Protein AF-A0A2M7MLA3-F1 (afdb_monomer)

Sequence (111 aa):
MKTISVPSKTLIMGEEFFGSYEILSADRKVVHQALTYSEAKYLIYASRKKAVEITIPVNDEEIKQAVLHYEKYLDSLMKEIVSLYKKTFPEGKNSLFVMNEILMILNLVRY

pLDDT: mean 91.85, std 4.4, range [80.25, 97.38]

Solvent-accessible surface area (backbone atoms only — not comparable to full-atom values): 6258 Å² total; per-residue (Å²): 110,47,75,44,76,45,68,68,40,50,42,43,81,54,62,77,56,95,67,22,30,35,32,18,38,81,85,71,43,83,68,47,78,23,74,34,70,44,51,39,50,39,51,34,62,62,20,57,76,34,43,56,59,50,80,40,69,77,48,67,66,59,36,42,51,53,41,52,53,52,50,53,50,50,57,49,52,54,52,50,48,37,52,51,42,45,70,77,35,76,88,58,89,53,45,66,59,54,46,50,52,52,30,56,78,70,57,55,82,88,134

Radius of gyration: 16.02 Å; Cα contacts (8 Å, |Δi|>4): 148; chains: 1; bounding box: 39×27×45 Å

Structure (mmCIF, N/CA/C/O backbone):
data_AF-A0A2M7MLA3-F1
#
_entry.id   AF-A0A2M7MLA3-F1
#
loop_
_atom_site.group_PDB
_atom_site.id
_atom_site.type_symbol
_atom_site.label_atom_id
_atom_site.label_alt_id
_atom_site.label_comp_id
_atom_site.label_asym_id
_atom_site.label_entity_id
_atom_site.label_seq_id
_atom_site.pdbx_PDB_ins_code
_atom_site.Cartn_x
_atom_site.Cartn_y
_atom_site.Cartn_z
_atom_site.occupancy
_atom_site.B_iso_or_equiv
_atom_site.auth_seq_id
_atom_site.auth_comp_id
_atom_site.auth_asym_id
_atom_site.auth_atom_id
_atom_site.pdbx_PDB_model_num
ATOM 1 N N . MET A 1 1 ? -2.770 -7.422 19.662 1.00 80.56 1 MET A N 1
ATOM 2 C CA . MET A 1 1 ? -3.094 -7.193 18.236 1.00 80.56 1 MET A CA 1
ATOM 3 C C . MET A 1 1 ? -4.603 -7.270 18.065 1.00 80.56 1 MET A C 1
ATOM 5 O O . MET A 1 1 ? -5.236 -7.978 18.840 1.00 80.56 1 MET A O 1
ATOM 9 N N . LYS A 1 2 ? -5.171 -6.544 17.102 1.00 88.12 2 LYS A N 1
ATOM 10 C CA . LYS A 1 2 ? -6.597 -6.576 16.744 1.00 88.12 2 LYS A 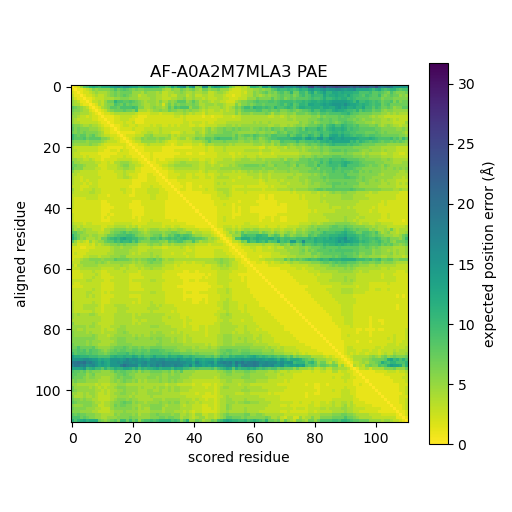CA 1
ATOM 11 C C . LYS A 1 2 ? -6.728 -7.181 15.349 1.00 88.12 2 LYS A C 1
ATOM 13 O O . LYS A 1 2 ? -6.037 -6.734 14.445 1.00 88.12 2 LYS A O 1
ATOM 18 N N . THR A 1 3 ? -7.604 -8.161 15.162 1.00 89.81 3 THR A N 1
ATOM 19 C CA . THR A 1 3 ? -7.872 -8.733 13.833 1.00 89.81 3 THR A CA 1
ATOM 20 C C . THR A 1 3 ? -9.174 -8.168 13.288 1.00 89.81 3 THR A C 1
ATOM 22 O O . THR A 1 3 ? -10.158 -8.072 14.021 1.00 89.81 3 THR A O 1
ATOM 25 N N . ILE A 1 4 ? -9.174 -7.789 12.013 1.00 88.06 4 ILE A N 1
ATOM 26 C CA . ILE A 1 4 ? -10.383 -7.410 11.282 1.00 88.06 4 ILE A CA 1
ATOM 27 C C . ILE A 1 4 ? -10.610 -8.379 10.124 1.00 88.06 4 ILE A C 1
ATOM 29 O O . ILE A 1 4 ? -9.654 -8.816 9.480 1.00 88.06 4 ILE A O 1
ATOM 33 N N . SER A 1 5 ? -11.874 -8.703 9.857 1.00 87.44 5 SER A N 1
ATOM 34 C CA . SER A 1 5 ? -12.248 -9.416 8.638 1.00 87.44 5 SER A CA 1
ATOM 35 C C . SER A 1 5 ? -12.324 -8.423 7.488 1.00 87.44 5 SER A C 1
ATOM 37 O O . SER A 1 5 ? -12.895 -7.341 7.628 1.00 87.44 5 SER A O 1
ATOM 39 N N . VAL A 1 6 ? -11.735 -8.787 6.357 1.00 85.88 6 VAL A N 1
ATOM 40 C CA . VAL A 1 6 ? -11.724 -7.969 5.149 1.00 85.88 6 VAL A CA 1
ATOM 41 C C . VAL A 1 6 ? -12.171 -8.813 3.959 1.00 85.88 6 VAL A C 1
ATOM 43 O O . VAL A 1 6 ? -11.954 -10.028 3.930 1.00 85.88 6 VAL A O 1
ATOM 46 N N . PRO A 1 7 ? -12.802 -8.204 2.943 1.00 82.50 7 PRO A N 1
ATOM 47 C CA . PRO A 1 7 ? -13.049 -8.917 1.702 1.00 82.50 7 PRO A CA 1
ATOM 48 C C . PRO A 1 7 ? -11.707 -9.344 1.095 1.00 82.50 7 PRO A C 1
ATOM 50 O O . PRO A 1 7 ? -10.736 -8.595 1.165 1.00 82.50 7 PRO A O 1
ATOM 53 N N . SER A 1 8 ? -11.662 -10.514 0.448 1.00 83.81 8 SER A N 1
ATOM 54 C CA . SER A 1 8 ? -10.489 -11.018 -0.295 1.00 83.81 8 SER A CA 1
ATOM 55 C C . SER A 1 8 ? -10.254 -10.207 -1.588 1.00 83.81 8 SER A C 1
ATOM 57 O O . SER A 1 8 ? -10.281 -10.701 -2.715 1.00 83.81 8 SER A O 1
ATOM 59 N N . LYS A 1 9 ? -10.102 -8.894 -1.428 1.00 83.12 9 LYS A N 1
ATOM 60 C CA . LYS A 1 9 ? -9.989 -7.862 -2.455 1.00 83.12 9 LYS A CA 1
ATOM 61 C C . LYS A 1 9 ? -8.953 -6.837 -1.996 1.00 83.12 9 LYS A C 1
ATOM 63 O O . LYS A 1 9 ? -8.704 -6.691 -0.803 1.00 83.12 9 LYS A O 1
ATOM 68 N N . THR A 1 10 ? -8.376 -6.107 -2.947 1.00 85.06 10 THR A N 1
ATOM 69 C CA . THR A 1 10 ? -7.558 -4.932 -2.624 1.00 85.06 10 THR A CA 1
ATOM 70 C C . THR A 1 10 ? -8.433 -3.883 -1.937 1.00 85.06 10 THR A C 1
ATOM 72 O O . THR A 1 10 ? -9.570 -3.647 -2.365 1.00 85.06 10 THR A O 1
ATOM 75 N N . LEU A 1 11 ? -7.902 -3.281 -0.877 1.00 91.19 11 LEU A N 1
ATOM 76 C CA . LEU A 1 11 ? -8.515 -2.148 -0.197 1.00 91.19 11 LEU A CA 1
ATOM 77 C C . LEU A 1 11 ? -7.975 -0.834 -0.763 1.00 91.19 11 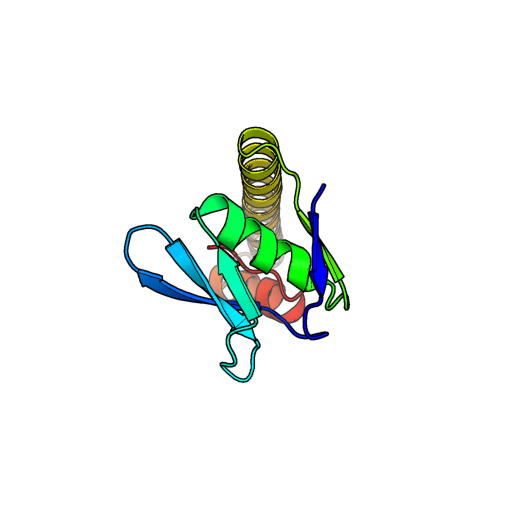LEU A C 1
ATOM 79 O O . LEU A 1 11 ? -6.831 -0.766 -1.211 1.00 91.19 11 LEU A O 1
ATOM 83 N N . ILE A 1 12 ? -8.801 0.204 -0.728 1.00 91.56 12 ILE A N 1
ATOM 84 C CA . ILE A 1 12 ? -8.457 1.556 -1.167 1.00 91.56 12 ILE A CA 1
ATOM 85 C C . ILE A 1 12 ? -8.837 2.562 -0.084 1.00 91.56 12 ILE A C 1
ATOM 87 O O . ILE A 1 12 ? -9.759 2.327 0.698 1.00 91.56 12 ILE A O 1
ATOM 91 N N . MET A 1 13 ? -8.129 3.687 -0.049 1.00 92.75 13 MET A N 1
ATOM 92 C CA . MET A 1 13 ? -8.479 4.801 0.828 1.00 92.75 13 MET A CA 1
ATOM 93 C C . MET A 1 13 ? -9.702 5.538 0.275 1.00 92.75 13 MET A C 1
ATOM 95 O O . MET A 1 13 ? -9.741 5.860 -0.915 1.00 92.75 13 MET A O 1
ATOM 99 N N . GLY A 1 14 ? -10.694 5.754 1.132 1.00 91.62 14 GLY A N 1
ATOM 100 C CA . GLY A 1 14 ? -11.872 6.576 0.886 1.00 91.62 14 GLY A CA 1
ATOM 101 C C . GLY A 1 14 ? -11.677 8.007 1.382 1.00 91.62 14 GLY A C 1
ATOM 102 O O . GLY A 1 14 ? -10.572 8.548 1.332 1.00 91.62 14 GLY A O 1
ATOM 103 N N . GLU A 1 15 ? -12.765 8.620 1.841 1.00 92.06 15 GLU A N 1
ATOM 104 C CA . GLU A 1 15 ? -12.758 9.999 2.328 1.00 92.06 15 GLU A CA 1
ATOM 105 C C . GLU A 1 15 ? -12.094 10.123 3.711 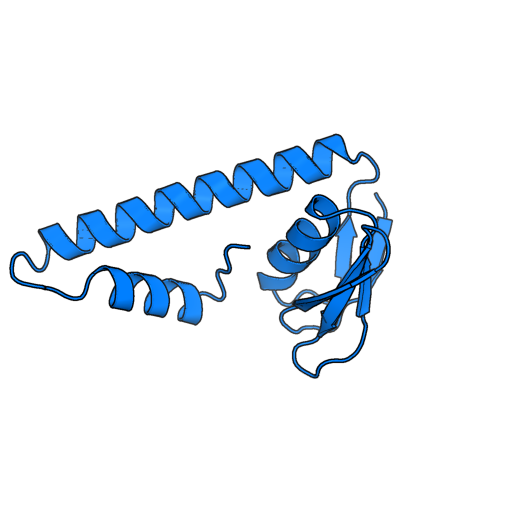1.00 92.06 15 GLU A C 1
ATOM 107 O O . GLU A 1 15 ? -12.115 9.202 4.535 1.00 92.06 15 GLU A O 1
ATOM 112 N N . GLU A 1 16 ? -11.486 11.286 3.955 1.00 93.25 16 GLU A N 1
ATOM 113 C CA . GLU A 1 16 ? -10.980 11.679 5.267 1.00 93.25 16 GLU A CA 1
ATOM 114 C C . GLU A 1 16 ? -12.035 12.516 5.994 1.00 93.25 16 GLU A C 1
ATOM 116 O O . GLU A 1 16 ? -12.486 13.546 5.492 1.00 93.25 16 GLU A O 1
ATOM 121 N N . PHE A 1 17 ? -12.364 12.114 7.218 1.00 89.56 17 PHE A N 1
ATOM 122 C CA . PHE A 1 17 ? -13.233 12.865 8.111 1.00 89.56 17 PHE A CA 1
ATOM 123 C C . PHE A 1 17 ? -12.591 12.977 9.488 1.00 89.56 17 PHE A C 1
ATOM 125 O O . PHE A 1 17 ? -12.368 11.979 10.175 1.00 89.56 17 PHE A O 1
ATOM 132 N N . PHE A 1 18 ? -12.305 14.213 9.905 1.00 86.88 18 PHE A N 1
ATOM 133 C CA . PHE A 1 18 ? -11.725 14.526 11.216 1.00 86.88 18 PHE A CA 1
ATOM 134 C C . PHE A 1 18 ? -10.436 13.737 11.528 1.00 86.88 18 PHE A C 1
ATOM 136 O O . PHE A 1 18 ? -10.256 13.251 12.643 1.00 86.88 18 PHE A O 1
ATOM 143 N N . GLY A 1 19 ? -9.545 13.585 10.539 1.00 86.56 19 GLY A N 1
ATOM 144 C CA . GLY A 1 19 ? -8.276 12.857 10.679 1.00 86.56 19 GLY A CA 1
ATOM 145 C C . GLY A 1 19 ? -8.402 11.329 10.687 1.00 86.56 19 GLY A C 1
ATOM 146 O O . GLY A 1 19 ? -7.392 10.633 10.795 1.00 86.56 19 GLY A O 1
ATOM 147 N N . SER A 1 20 ? -9.623 10.806 10.558 1.00 92.56 20 SER A N 1
ATOM 148 C CA . SER A 1 20 ? -9.892 9.389 10.322 1.00 92.56 20 SER A CA 1
ATOM 149 C C . SER A 1 20 ? -10.174 9.138 8.842 1.00 92.56 20 SER A C 1
ATOM 151 O O . SER A 1 20 ? -10.693 10.010 8.148 1.00 92.56 20 SER A O 1
ATOM 153 N N . TYR A 1 21 ? -9.834 7.948 8.363 1.00 95.81 21 TYR A N 1
ATOM 154 C CA . TYR A 1 21 ? -9.864 7.595 6.948 1.00 95.81 21 TYR A CA 1
ATOM 155 C C . TYR A 1 21 ? -10.774 6.396 6.731 1.00 95.81 21 TYR A C 1
ATOM 157 O O . TYR A 1 21 ? -10.599 5.350 7.366 1.00 95.81 21 TYR A O 1
ATOM 165 N N . GLU A 1 22 ? -11.708 6.519 5.793 1.00 95.19 22 GLU A N 1
ATOM 166 C CA . GLU A 1 22 ? -12.468 5.365 5.333 1.00 95.19 22 GLU A CA 1
ATOM 167 C C . GLU A 1 22 ? -11.563 4.400 4.568 1.00 95.19 22 GLU A C 1
ATOM 169 O O . GLU A 1 22 ? -10.750 4.792 3.729 1.00 95.19 22 GLU A O 1
ATOM 174 N N . ILE A 1 23 ? -11.735 3.108 4.823 1.00 94.88 23 ILE A N 1
ATOM 175 C CA . ILE A 1 23 ? -11.108 2.039 4.056 1.00 94.88 23 ILE A CA 1
ATOM 176 C C . ILE A 1 23 ? -12.203 1.306 3.308 1.00 94.88 23 ILE A C 1
ATOM 178 O O . ILE A 1 23 ? -13.100 0.715 3.912 1.00 94.88 23 ILE A O 1
ATOM 182 N N . LEU A 1 24 ? -12.118 1.342 1.984 1.00 93.81 24 LEU A N 1
ATOM 183 C CA . LEU A 1 24 ? -13.108 0.769 1.090 1.00 93.81 24 LE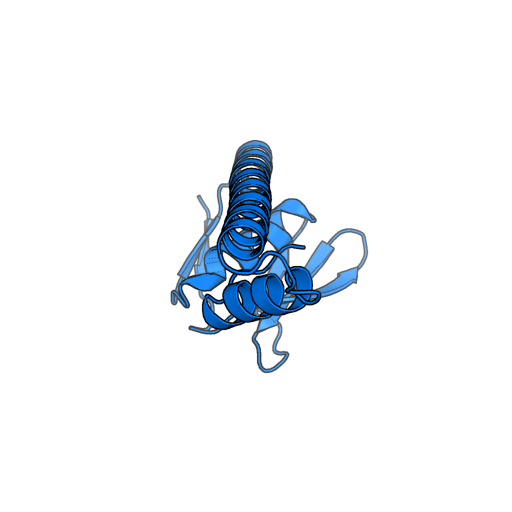U A CA 1
ATOM 184 C C . LEU A 1 24 ? -12.568 -0.496 0.426 1.00 93.81 24 LEU A C 1
ATOM 186 O O . LEU A 1 24 ? -11.370 -0.644 0.188 1.00 93.81 24 LEU A O 1
ATOM 190 N N . SER A 1 25 ? -13.462 -1.400 0.053 1.00 91.25 25 SER A N 1
ATOM 191 C CA . SER A 1 25 ? -13.151 -2.466 -0.892 1.00 91.25 25 SER A CA 1
ATOM 192 C C . SER A 1 25 ? -13.079 -1.935 -2.330 1.00 91.25 25 SER A C 1
ATOM 194 O O . SER A 1 25 ? -13.575 -0.851 -2.639 1.00 91.25 25 SER A O 1
ATOM 196 N N . ALA A 1 26 ? -12.544 -2.737 -3.256 1.00 85.75 26 ALA A N 1
ATOM 197 C CA . ALA A 1 26 ? -12.555 -2.413 -4.688 1.00 85.75 26 ALA A CA 1
ATOM 198 C C . ALA A 1 26 ? -13.965 -2.128 -5.269 1.00 85.75 26 ALA A C 1
ATOM 200 O O . ALA A 1 26 ? -14.083 -1.446 -6.281 1.00 85.75 26 ALA A O 1
ATOM 201 N N . ASP A 1 27 ? -15.037 -2.621 -4.633 1.00 88.88 27 ASP A N 1
ATOM 202 C CA . ASP A 1 27 ? -16.441 -2.316 -4.957 1.00 88.88 27 ASP A CA 1
ATOM 203 C C . ASP A 1 27 ? -17.027 -1.122 -4.176 1.00 88.88 27 ASP A C 1
ATOM 205 O O . ASP A 1 27 ? -18.244 -0.974 -4.111 1.00 88.88 27 ASP A O 1
ATOM 209 N N . ARG A 1 28 ? -16.172 -0.263 -3.603 1.00 87.62 28 ARG A N 1
ATOM 210 C CA . ARG A 1 28 ? -16.532 0.962 -2.864 1.00 87.62 28 ARG A CA 1
ATOM 211 C C . ARG A 1 28 ? -17.429 0.740 -1.642 1.00 87.62 28 ARG A C 1
ATOM 213 O O . ARG A 1 28 ? -18.168 1.634 -1.244 1.00 87.62 28 ARG A O 1
ATOM 220 N N . LYS A 1 29 ? -17.367 -0.441 -1.027 1.00 91.88 29 LYS A N 1
ATOM 221 C CA . LYS A 1 29 ? -18.047 -0.696 0.248 1.00 91.88 29 LYS A CA 1
ATOM 222 C C . LYS A 1 29 ? -17.106 -0.369 1.392 1.00 91.88 29 LYS A C 1
ATOM 224 O O . LYS A 1 29 ? -15.949 -0.780 1.345 1.00 91.88 29 LYS A O 1
ATOM 229 N N . VAL A 1 30 ? -17.607 0.322 2.412 1.00 91.31 30 VAL A N 1
ATOM 230 C CA . VAL A 1 30 ? -16.844 0.603 3.631 1.00 91.31 30 VAL A CA 1
ATOM 231 C C . VAL A 1 30 ? -16.526 -0.711 4.340 1.00 91.31 30 VAL A C 1
ATOM 233 O O . VAL A 1 30 ? -17.412 -1.525 4.595 1.00 91.31 30 VAL A O 1
ATOM 236 N N . VAL A 1 31 ? -15.242 -0.924 4.616 1.00 92.62 31 VAL A N 1
ATOM 237 C CA . VAL A 1 31 ? -14.704 -2.104 5.303 1.00 92.62 31 VAL A CA 1
ATOM 238 C C . VAL A 1 31 ? -14.275 -1.744 6.721 1.00 92.62 31 VAL A C 1
ATOM 240 O O . VAL A 1 31 ? -14.515 -2.516 7.644 1.00 92.62 31 VAL A O 1
ATOM 243 N N . HIS A 1 32 ? -13.636 -0.587 6.904 1.00 93.38 32 HIS A N 1
ATOM 244 C CA . HIS A 1 32 ? -13.098 -0.155 8.196 1.00 93.38 32 HIS A CA 1
ATOM 245 C C . HIS A 1 32 ? -12.934 1.368 8.246 1.00 93.38 32 HIS A C 1
ATOM 247 O O . HIS A 1 32 ? -12.764 1.994 7.203 1.00 93.38 32 HIS A O 1
ATOM 253 N N . GLN A 1 33 ? -12.931 1.938 9.453 1.00 94.19 33 GLN A N 1
ATOM 254 C CA . GLN A 1 33 ? -12.554 3.331 9.704 1.00 94.19 33 GLN A CA 1
ATOM 255 C C . GLN A 1 33 ? -11.194 3.356 10.406 1.00 94.19 33 GLN A C 1
A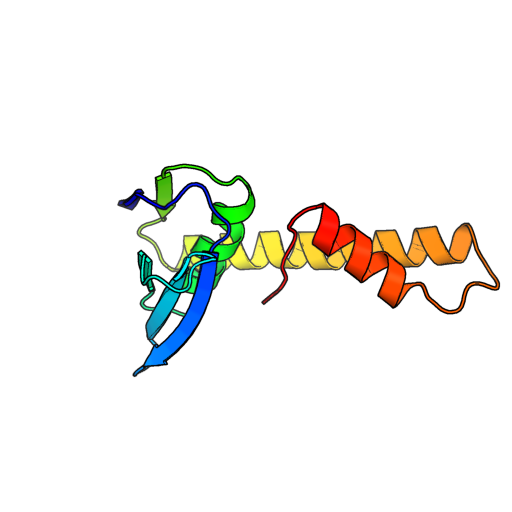TOM 257 O O . GLN A 1 33 ? -11.097 2.995 11.581 1.00 94.19 33 GLN A O 1
ATOM 262 N N . ALA A 1 34 ? -10.145 3.755 9.692 1.00 94.19 34 ALA A N 1
ATOM 263 C CA . ALA A 1 34 ? -8.811 3.907 10.260 1.00 94.19 34 ALA A CA 1
ATOM 264 C C . ALA A 1 34 ? -8.711 5.233 11.021 1.00 94.19 34 ALA A C 1
ATOM 266 O O . ALA A 1 34 ? -9.131 6.273 10.520 1.00 94.19 34 ALA A O 1
ATOM 267 N N . LEU A 1 35 ? -8.142 5.216 12.224 1.00 94.06 35 LEU A N 1
ATOM 268 C CA . LEU A 1 35 ? -8.070 6.402 13.084 1.00 94.06 35 LEU A CA 1
ATOM 269 C C . LEU A 1 35 ? -6.879 7.304 12.756 1.00 94.06 35 LEU A C 1
ATOM 271 O O . LEU A 1 35 ? -6.842 8.453 13.186 1.00 94.06 35 LEU A O 1
ATOM 275 N N . THR A 1 36 ? -5.897 6.780 12.024 1.00 94.06 36 THR A N 1
ATOM 276 C CA . THR A 1 36 ? -4.716 7.525 11.589 1.00 94.06 36 THR A CA 1
ATOM 277 C C . THR A 1 36 ? -4.368 7.191 10.145 1.00 94.06 36 THR A C 1
ATOM 279 O O . THR A 1 36 ? -4.687 6.115 9.631 1.00 94.06 36 THR A O 1
ATOM 282 N N . TYR A 1 37 ? -3.625 8.088 9.495 1.00 94.31 37 TYR A N 1
ATOM 283 C CA . TYR A 1 37 ? -3.124 7.855 8.139 1.00 94.31 37 TYR A CA 1
ATOM 284 C C . TYR A 1 37 ? -2.186 6.638 8.064 1.00 94.31 37 TYR A C 1
ATOM 286 O O . TYR A 1 37 ? -2.166 5.913 7.070 1.00 94.31 37 TYR A O 1
ATOM 294 N N . SER A 1 38 ? -1.434 6.369 9.138 1.00 95.38 38 SER A N 1
ATOM 295 C CA . SER A 1 38 ? -0.541 5.204 9.207 1.00 95.38 38 SER A CA 1
ATOM 296 C C . SER A 1 38 ? -1.332 3.900 9.296 1.00 95.38 38 SER A C 1
ATOM 298 O O . SER A 1 38 ? -1.010 2.949 8.588 1.00 95.38 38 SER A O 1
ATOM 300 N N . GLU A 1 39 ? -2.400 3.856 10.097 1.00 95.31 39 GLU A N 1
ATOM 301 C CA . GLU A 1 39 ? -3.302 2.699 10.141 1.00 95.31 39 GLU A CA 1
ATOM 302 C C . GLU A 1 39 ? -3.955 2.462 8.773 1.00 95.31 39 GLU A C 1
ATOM 304 O O . GLU A 1 39 ? -3.977 1.333 8.279 1.00 95.31 39 GLU A O 1
ATOM 309 N N . ALA A 1 40 ? -4.413 3.530 8.117 1.00 95.19 40 ALA A N 1
ATOM 310 C CA . ALA A 1 40 ? -5.018 3.450 6.794 1.00 95.19 40 ALA A CA 1
ATOM 311 C C . ALA A 1 40 ? -4.055 2.852 5.753 1.00 95.19 40 ALA A C 1
ATOM 313 O O . ALA A 1 40 ? -4.391 1.892 5.054 1.00 95.19 40 ALA A O 1
ATOM 314 N N . LYS A 1 41 ? -2.818 3.362 5.705 1.00 95.56 41 LYS A N 1
ATOM 315 C CA . LYS A 1 41 ? -1.748 2.825 4.854 1.00 95.56 41 LYS A CA 1
ATOM 316 C C . LYS A 1 41 ? -1.443 1.367 5.159 1.00 95.56 41 LYS A C 1
ATOM 318 O O . LYS A 1 41 ? -1.354 0.555 4.240 1.00 95.56 41 LYS A O 1
ATOM 323 N N . TYR A 1 42 ? -1.318 1.025 6.439 1.00 95.25 42 TYR A N 1
ATOM 324 C CA . TYR A 1 42 ? -1.053 -0.342 6.874 1.00 95.25 42 TYR A CA 1
ATOM 325 C C . TYR A 1 42 ? -2.106 -1.316 6.337 1.00 95.25 42 TYR A C 1
ATOM 327 O O . TYR A 1 42 ? -1.755 -2.339 5.750 1.00 95.25 42 TYR A O 1
ATOM 335 N N . LEU A 1 43 ? -3.390 -0.978 6.483 1.00 94.00 43 LEU A N 1
ATOM 336 C CA . LEU A 1 43 ? -4.505 -1.803 6.017 1.00 94.00 43 LEU A CA 1
ATOM 337 C C . LEU A 1 43 ? -4.475 -2.021 4.505 1.00 94.00 43 LEU A C 1
ATOM 339 O O . LEU A 1 43 ? -4.620 -3.152 4.034 1.00 94.00 43 LEU A O 1
ATOM 343 N N . ILE A 1 44 ? -4.230 -0.959 3.743 1.00 93.44 44 ILE A N 1
ATOM 344 C CA . ILE A 1 44 ? -4.119 -1.037 2.287 1.00 93.44 44 ILE A CA 1
ATOM 345 C C . ILE A 1 44 ? -2.942 -1.932 1.888 1.00 93.44 44 ILE A C 1
ATOM 347 O O . ILE A 1 44 ? -3.120 -2.868 1.105 1.00 93.44 44 ILE A O 1
ATOM 351 N N . TYR A 1 45 ? -1.757 -1.714 2.464 1.00 93.94 45 TYR A N 1
ATOM 352 C CA . TYR A 1 45 ? -0.562 -2.503 2.155 1.00 93.94 45 TYR A CA 1
ATOM 353 C C . TYR A 1 45 ? -0.721 -3.979 2.547 1.00 93.94 45 TYR A C 1
ATOM 355 O O . TYR A 1 45 ? -0.343 -4.868 1.779 1.00 93.94 45 TYR A O 1
ATOM 363 N N . ALA A 1 46 ? -1.344 -4.263 3.693 1.00 91.44 46 ALA A N 1
ATOM 364 C CA . ALA A 1 46 ? -1.633 -5.623 4.141 1.00 91.44 46 ALA A CA 1
ATOM 365 C C . ALA A 1 46 ? -2.665 -6.332 3.240 1.00 91.44 46 ALA A C 1
ATOM 367 O O . ALA A 1 46 ? -2.546 -7.537 2.994 1.00 91.44 46 ALA A O 1
ATOM 368 N N . SER A 1 47 ? -3.621 -5.591 2.664 1.00 89.94 47 SER A N 1
ATOM 369 C CA . SER A 1 47 ? -4.636 -6.140 1.751 1.00 89.94 47 SER A CA 1
ATOM 370 C C . SER A 1 47 ? -4.080 -6.653 0.420 1.00 89.94 47 SER A C 1
ATOM 372 O O . SER A 1 47 ? -4.767 -7.394 -0.285 1.00 89.94 47 SER A O 1
ATOM 374 N N . ARG A 1 48 ? -2.819 -6.338 0.078 1.00 86.50 48 ARG A N 1
ATOM 375 C CA . ARG A 1 48 ? -2.171 -6.782 -1.169 1.00 86.50 48 ARG A CA 1
ATOM 376 C C . ARG A 1 48 ? -2.280 -8.290 -1.392 1.00 86.50 48 ARG A C 1
ATOM 378 O O . ARG A 1 48 ? -2.438 -8.729 -2.531 1.00 86.50 48 ARG A O 1
ATOM 385 N N . LYS A 1 49 ? -2.186 -9.084 -0.319 1.00 83.31 49 LYS A N 1
ATOM 386 C CA . LYS A 1 49 ? -2.270 -10.553 -0.378 1.00 83.31 49 LYS A CA 1
ATOM 387 C C . LYS A 1 49 ? -3.701 -11.081 -0.532 1.00 83.31 49 LYS A C 1
ATOM 389 O O . LYS A 1 49 ? -3.874 -12.292 -0.604 1.00 83.31 49 LYS A O 1
ATOM 394 N N . LYS A 1 50 ? -4.713 -10.203 -0.572 1.00 81.38 50 LYS A N 1
ATOM 395 C CA . LYS A 1 50 ? -6.144 -10.548 -0.614 1.00 81.38 50 LYS A CA 1
ATOM 396 C C . LYS A 1 50 ? -6.531 -11.543 0.487 1.00 81.38 50 LYS A C 1
ATOM 398 O O . LYS A 1 50 ? -7.355 -12.430 0.272 1.00 81.38 50 LYS A O 1
ATOM 403 N N . ALA A 1 51 ? -5.906 -11.416 1.657 1.00 80.25 51 ALA A N 1
ATOM 404 C CA . ALA A 1 51 ? -6.253 -12.220 2.821 1.00 80.25 51 ALA A CA 1
ATOM 405 C C . ALA A 1 51 ? -7.693 -11.914 3.262 1.00 80.25 51 ALA A C 1
ATOM 407 O O . ALA A 1 51 ? -8.214 -10.844 2.965 1.00 80.25 51 ALA A O 1
ATOM 408 N N . VAL A 1 52 ? -8.327 -12.857 3.959 1.00 84.56 52 VAL A N 1
ATOM 409 C CA . VAL A 1 52 ? -9.685 -12.687 4.515 1.00 84.56 52 VAL A CA 1
ATOM 410 C C . VAL A 1 52 ? -9.643 -11.957 5.866 1.00 84.56 52 VAL A C 1
ATOM 412 O O . VAL A 1 52 ? -10.656 -11.471 6.366 1.00 84.56 52 VAL A O 1
ATOM 415 N N . GLU A 1 53 ? -8.450 -11.853 6.453 1.00 89.88 53 GLU A N 1
ATOM 416 C CA . GLU A 1 53 ? -8.206 -11.226 7.744 1.00 89.88 53 GLU A CA 1
ATOM 417 C C . GLU A 1 53 ? -6.914 -10.409 7.705 1.00 89.88 53 GLU A C 1
ATOM 419 O O . GLU A 1 53 ? -5.929 -10.802 7.073 1.00 89.88 53 GLU A O 1
ATOM 424 N N . ILE A 1 54 ? -6.918 -9.273 8.402 1.00 90.94 54 ILE A N 1
ATOM 425 C CA . ILE A 1 54 ? -5.732 -8.446 8.629 1.00 90.94 54 ILE A CA 1
ATOM 426 C C . ILE A 1 54 ? -5.556 -8.264 10.132 1.00 90.94 54 ILE A C 1
ATOM 428 O O . ILE A 1 54 ? -6.472 -7.837 10.836 1.00 90.94 54 ILE A O 1
ATOM 432 N N . THR A 1 55 ? -4.357 -8.573 10.619 1.00 91.56 55 THR A N 1
ATOM 433 C CA . THR A 1 55 ? -3.962 -8.350 12.008 1.00 91.56 55 THR A CA 1
ATOM 434 C C . THR A 1 55 ? -3.266 -7.003 12.129 1.00 91.56 55 THR A C 1
ATOM 436 O O . THR A 1 55 ? -2.218 -6.789 11.533 1.00 91.56 55 THR A O 1
ATOM 439 N N . ILE A 1 56 ? -3.842 -6.104 12.916 1.00 91.56 56 ILE A N 1
ATOM 440 C CA . ILE A 1 56 ? -3.347 -4.754 13.162 1.00 91.56 56 ILE A CA 1
ATOM 441 C C . ILE A 1 56 ? -2.653 -4.729 14.537 1.00 91.56 56 ILE A C 1
ATOM 443 O O . ILE A 1 56 ? -3.230 -5.190 15.538 1.00 91.56 56 ILE A O 1
ATOM 447 N N . PRO A 1 57 ? -1.416 -4.215 14.635 1.00 92.62 57 PRO A N 1
ATOM 448 C CA . PRO A 1 57 ? -0.790 -3.911 15.917 1.00 92.62 57 PRO A CA 1
ATOM 449 C C . PRO A 1 57 ? -1.653 -2.952 16.751 1.00 92.62 57 PRO A C 1
ATOM 451 O O . PRO A 1 57 ? -2.370 -2.120 16.210 1.00 92.62 57 PRO A O 1
ATOM 454 N N . VAL A 1 58 ? -1.609 -3.068 18.081 1.00 89.94 58 VAL A N 1
ATOM 455 C CA . VAL A 1 58 ? -2.323 -2.119 18.970 1.00 89.94 58 VAL A CA 1
ATOM 456 C C . VAL A 1 58 ? -1.486 -0.856 19.195 1.00 89.94 58 VAL A C 1
ATOM 458 O O . VAL A 1 58 ? -2.021 0.208 19.484 1.00 89.94 58 VAL A O 1
ATOM 461 N N . ASN A 1 59 ? -0.166 -0.981 19.062 1.00 93.38 59 ASN A N 1
ATOM 462 C CA . ASN A 1 59 ? 0.784 0.102 19.226 1.00 93.38 59 ASN A CA 1
ATOM 463 C C . ASN A 1 59 ? 0.924 0.886 17.913 1.00 93.38 59 ASN A C 1
ATOM 465 O O . ASN A 1 59 ? 1.381 0.344 16.908 1.00 93.38 59 ASN A O 1
ATOM 469 N N . ASP A 1 60 ? 0.562 2.166 17.938 1.00 92.50 60 ASP A N 1
ATOM 470 C CA . ASP A 1 60 ? 0.636 3.054 16.774 1.00 92.50 60 ASP A CA 1
ATOM 471 C C . ASP A 1 60 ? 2.074 3.232 16.252 1.00 92.50 60 ASP A C 1
ATOM 473 O O . ASP A 1 60 ? 2.288 3.346 15.046 1.00 92.50 60 ASP A O 1
ATOM 477 N N . GLU A 1 61 ? 3.083 3.168 17.127 1.00 95.88 61 GLU A N 1
ATOM 478 C CA . GLU A 1 61 ? 4.481 3.248 16.694 1.00 95.88 61 GLU A CA 1
ATOM 479 C C . GLU A 1 61 ? 4.886 2.017 15.871 1.00 95.88 61 GLU A C 1
ATOM 481 O O . GLU A 1 61 ? 5.577 2.141 14.863 1.00 95.88 61 GLU A O 1
ATOM 486 N N . GLU A 1 62 ? 4.387 0.828 16.217 1.00 96.06 62 GLU A N 1
ATOM 487 C CA . GLU A 1 62 ? 4.621 -0.381 15.416 1.00 96.06 62 GLU A CA 1
ATOM 488 C C . GLU A 1 62 ? 3.972 -0.274 14.030 1.00 96.06 62 GLU A C 1
ATOM 490 O O . GLU A 1 62 ? 4.573 -0.688 13.037 1.00 96.06 62 GLU A O 1
ATOM 495 N N . ILE A 1 63 ? 2.779 0.326 13.945 1.00 96.19 63 ILE A N 1
ATOM 496 C CA . ILE A 1 63 ? 2.100 0.597 12.669 1.00 96.19 63 ILE A CA 1
ATOM 497 C C . ILE A 1 63 ? 2.948 1.551 11.823 1.00 96.19 63 ILE A C 1
ATOM 499 O O . ILE A 1 63 ? 3.240 1.251 10.663 1.00 96.19 63 ILE A O 1
ATOM 503 N N . LYS A 1 64 ? 3.387 2.674 12.403 1.00 97.00 64 LYS A N 1
ATOM 504 C CA . LYS A 1 64 ? 4.234 3.671 11.731 1.00 97.00 64 LYS A CA 1
ATOM 505 C C . LYS A 1 64 ? 5.532 3.067 11.214 1.00 97.00 64 LYS A C 1
ATOM 507 O O . LYS A 1 64 ? 5.877 3.280 10.053 1.00 97.00 64 LYS A O 1
ATOM 512 N N . GLN A 1 65 ? 6.229 2.281 12.034 1.00 97.31 65 GLN A N 1
ATOM 513 C CA . GLN A 1 65 ? 7.475 1.632 11.624 1.00 97.31 65 GLN A CA 1
ATOM 514 C C . GLN A 1 65 ? 7.243 0.595 10.521 1.00 97.31 65 GLN A C 1
ATOM 516 O O . GLN A 1 65 ? 8.008 0.546 9.557 1.00 97.31 65 GLN A O 1
ATOM 521 N N . ALA A 1 66 ? 6.169 -0.196 10.602 1.00 96.00 66 ALA A N 1
ATOM 522 C CA . ALA A 1 66 ? 5.822 -1.158 9.556 1.00 96.00 66 ALA A CA 1
ATOM 523 C C . ALA A 1 66 ? 5.531 -0.466 8.214 1.00 96.00 66 ALA A C 1
ATOM 525 O O . ALA A 1 66 ? 6.054 -0.884 7.178 1.00 96.00 66 ALA A O 1
ATOM 526 N N . VAL A 1 67 ? 4.748 0.618 8.241 1.00 96.75 67 VAL A N 1
ATOM 527 C CA . VAL A 1 67 ? 4.472 1.459 7.068 1.00 96.75 67 VAL A CA 1
ATOM 528 C C . VAL A 1 67 ? 5.771 2.031 6.513 1.00 96.75 67 VAL A C 1
ATOM 530 O O . VAL A 1 67 ? 6.070 1.823 5.341 1.00 96.75 67 VAL A O 1
ATOM 533 N N . LEU A 1 68 ? 6.590 2.670 7.350 1.00 97.06 68 LEU A N 1
ATOM 534 C CA . LEU A 1 68 ? 7.855 3.278 6.939 1.00 97.06 68 LEU A CA 1
ATOM 535 C C . LEU A 1 68 ? 8.811 2.263 6.297 1.00 97.06 68 LEU A C 1
ATOM 537 O O . LEU A 1 68 ? 9.439 2.558 5.280 1.00 97.06 68 LEU A O 1
ATOM 541 N N . HIS A 1 69 ? 8.943 1.071 6.879 1.00 97.06 69 HIS A N 1
ATOM 542 C CA . HIS A 1 69 ? 9.791 0.012 6.333 1.00 97.06 69 HIS A CA 1
ATOM 543 C C . HIS A 1 69 ? 9.300 -0.472 4.972 1.00 97.06 69 HIS A C 1
ATOM 545 O O . HIS A 1 69 ? 10.101 -0.612 4.047 1.00 97.06 69 HIS A O 1
ATOM 551 N N . TYR A 1 70 ? 7.994 -0.696 4.835 1.00 95.69 70 TYR A N 1
ATOM 552 C CA . TYR A 1 70 ? 7.415 -1.125 3.569 1.00 95.69 70 TYR A CA 1
ATOM 553 C C . TYR A 1 70 ? 7.575 -0.060 2.481 1.00 95.69 70 TYR A C 1
ATOM 555 O O . TYR A 1 70 ? 7.951 -0.359 1.351 1.00 95.69 70 TYR A O 1
ATOM 563 N N . GLU A 1 71 ? 7.365 1.198 2.841 1.00 96.38 71 GLU A N 1
ATOM 564 C CA . GLU A 1 71 ? 7.539 2.338 1.955 1.00 96.38 71 GLU A CA 1
ATOM 565 C C . GLU A 1 71 ? 8.985 2.496 1.474 1.00 96.38 71 GLU A C 1
ATOM 567 O O . GLU A 1 71 ? 9.220 2.612 0.273 1.00 96.38 71 GLU A O 1
ATOM 572 N N . LYS A 1 72 ? 9.967 2.396 2.378 1.00 97.25 72 LYS A N 1
ATOM 573 C CA . LYS A 1 72 ? 11.392 2.386 2.010 1.00 97.25 72 LYS A CA 1
ATOM 574 C C . LYS A 1 72 ? 11.738 1.225 1.078 1.00 97.25 72 LYS A C 1
ATOM 576 O O . LYS A 1 72 ? 12.532 1.397 0.154 1.00 97.25 72 LYS A O 1
ATOM 581 N N . TYR A 1 73 ? 11.152 0.052 1.315 1.00 95.94 73 TYR A N 1
ATOM 582 C CA . TYR A 1 73 ? 11.322 -1.102 0.438 1.00 95.94 73 TYR A CA 1
ATOM 583 C C . TYR A 1 73 ? 10.773 -0.826 -0.969 1.00 95.94 73 TYR A C 1
ATOM 585 O O . TYR A 1 73 ? 11.481 -1.063 -1.949 1.00 95.94 73 TYR A O 1
ATOM 593 N N . LEU A 1 74 ? 9.561 -0.268 -1.082 1.00 95.88 74 LEU A N 1
ATOM 594 C CA . LEU A 1 74 ? 8.991 0.129 -2.372 1.00 95.88 74 LEU A CA 1
ATOM 595 C C . LEU A 1 74 ? 9.865 1.168 -3.078 1.00 95.88 74 LEU A C 1
ATOM 597 O O . LEU A 1 74 ? 10.130 1.032 -4.270 1.00 95.88 74 LEU A O 1
ATOM 601 N N . ASP A 1 75 ? 10.356 2.168 -2.349 1.00 96.19 75 ASP A N 1
ATOM 602 C CA . ASP A 1 75 ? 11.213 3.213 -2.907 1.00 96.19 75 ASP A CA 1
ATOM 603 C C . ASP A 1 75 ? 12.540 2.647 -3.444 1.00 96.19 75 ASP A C 1
ATOM 605 O O . ASP A 1 75 ? 13.024 3.096 -4.487 1.00 96.19 75 ASP A O 1
ATOM 609 N N . SER A 1 76 ? 13.119 1.638 -2.780 1.00 97.38 76 SER A N 1
ATOM 610 C CA . SER A 1 76 ? 14.297 0.917 -3.291 1.00 97.38 76 SER A CA 1
ATOM 611 C C . SER A 1 76 ? 13.962 0.123 -4.551 1.00 97.38 76 SER A C 1
ATOM 613 O O . SER A 1 76 ? 14.641 0.263 -5.568 1.00 97.38 76 SER A O 1
ATOM 615 N N . LEU A 1 77 ? 12.870 -0.645 -4.517 1.00 96.38 77 LEU A N 1
ATOM 616 C CA . LEU A 1 77 ? 12.423 -1.467 -5.639 1.00 96.38 77 LEU A CA 1
ATOM 617 C C . LEU A 1 77 ? 12.168 -0.621 -6.896 1.00 96.38 77 LEU A C 1
ATOM 619 O O . LEU A 1 77 ? 12.601 -0.979 -7.989 1.00 96.38 77 LEU A O 1
ATOM 623 N N .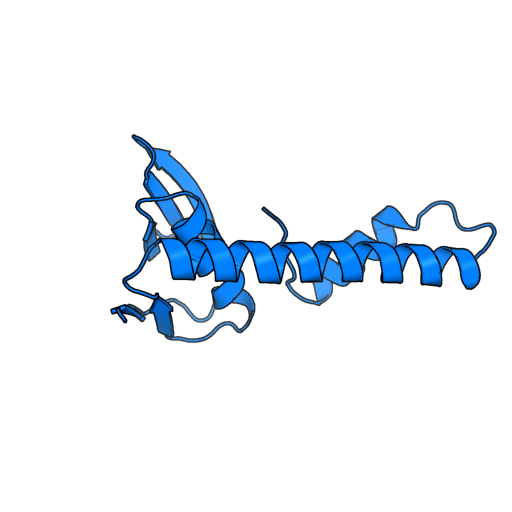 MET A 1 78 ? 11.517 0.534 -6.744 1.00 96.19 78 MET A N 1
ATOM 624 C CA . MET A 1 78 ? 11.273 1.482 -7.835 1.00 96.19 78 MET A CA 1
ATOM 625 C C . MET A 1 78 ? 12.582 1.975 -8.468 1.00 96.19 78 MET A C 1
ATOM 627 O O . MET A 1 78 ? 12.722 1.983 -9.695 1.00 96.19 78 MET A O 1
ATOM 631 N N . LYS A 1 79 ? 13.574 2.340 -7.644 1.00 96.62 79 LYS A N 1
ATOM 632 C CA . LYS A 1 79 ? 14.897 2.770 -8.125 1.00 96.62 79 LYS A CA 1
ATOM 633 C C . LYS A 1 79 ? 15.623 1.651 -8.867 1.00 96.62 79 LYS A C 1
ATOM 635 O O . LYS A 1 79 ? 16.212 1.906 -9.917 1.00 96.62 79 LYS A O 1
ATOM 640 N N . GLU A 1 80 ? 15.564 0.429 -8.348 1.00 96.88 80 GLU A N 1
ATOM 641 C CA . GLU A 1 80 ? 16.178 -0.747 -8.967 1.00 96.88 80 GLU A CA 1
ATOM 642 C C . GLU A 1 80 ? 15.554 -1.067 -10.327 1.00 96.88 80 GLU A C 1
ATOM 644 O O . GLU A 1 80 ? 16.289 -1.239 -11.300 1.00 96.88 80 GLU A O 1
ATOM 649 N N . ILE A 1 81 ? 14.220 -1.051 -10.435 1.00 95.50 81 ILE A N 1
ATOM 650 C CA . ILE A 1 81 ? 13.504 -1.266 -11.702 1.00 95.50 81 ILE A CA 1
ATOM 651 C C . ILE A 1 81 ? 13.933 -0.234 -12.749 1.00 95.50 81 ILE A C 1
ATOM 653 O O . ILE A 1 81 ? 14.286 -0.596 -13.872 1.00 95.50 81 ILE A O 1
ATOM 657 N N . VAL A 1 82 ? 13.943 1.054 -12.390 1.00 95.6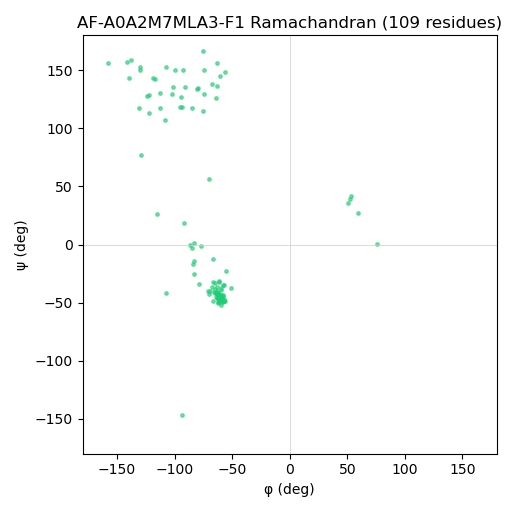9 82 VAL A N 1
ATOM 658 C CA . VAL A 1 82 ? 14.329 2.129 -13.319 1.00 95.69 82 VAL A CA 1
ATOM 659 C C . VAL A 1 82 ? 15.796 2.008 -13.732 1.00 95.69 82 VAL A C 1
ATOM 661 O O . VAL A 1 82 ? 16.118 2.194 -14.907 1.00 95.69 82 VAL A O 1
ATOM 664 N N . SER A 1 83 ? 16.684 1.695 -12.786 1.00 95.62 83 SER A N 1
ATOM 665 C CA . SER A 1 83 ? 18.111 1.491 -13.050 1.00 95.62 83 SER A CA 1
ATOM 666 C C . SER A 1 83 ? 18.336 0.328 -14.020 1.00 95.62 83 SER A C 1
ATOM 668 O O . SER A 1 83 ? 19.022 0.483 -15.034 1.00 95.62 83 SER A O 1
ATOM 670 N N . LEU A 1 84 ? 17.689 -0.814 -13.764 1.00 95.94 84 LEU A N 1
ATOM 671 C CA . LEU A 1 84 ? 17.776 -1.997 -14.613 1.00 95.94 84 LEU A CA 1
ATOM 672 C C . LEU A 1 84 ? 17.222 -1.718 -16.013 1.00 95.94 84 LEU A C 1
ATOM 674 O O . LEU A 1 84 ? 17.882 -2.034 -16.999 1.00 95.94 84 LEU A O 1
ATOM 678 N N . TYR A 1 85 ? 16.068 -1.053 -16.108 1.00 95.62 85 TYR A N 1
ATOM 679 C CA . TYR A 1 85 ? 15.475 -0.679 -17.389 1.00 95.62 85 TYR A CA 1
ATOM 680 C C . TYR A 1 85 ? 16.433 0.166 -18.233 1.00 95.62 85 TYR A C 1
ATOM 682 O O . TYR A 1 85 ? 16.660 -0.149 -19.396 1.00 95.62 85 TYR A O 1
ATOM 690 N N . LYS A 1 86 ? 17.035 1.213 -17.653 1.00 94.56 86 LYS A N 1
ATOM 691 C CA . LYS A 1 86 ? 17.971 2.093 -18.374 1.00 94.56 86 LYS A CA 1
ATOM 692 C C . LYS A 1 86 ? 19.239 1.362 -18.814 1.00 94.56 86 LYS A C 1
ATOM 694 O O . LYS A 1 86 ? 19.779 1.670 -19.870 1.00 94.56 86 LYS A O 1
ATOM 699 N N . LYS A 1 87 ? 19.704 0.387 -18.028 1.00 95.31 87 LYS A N 1
ATOM 700 C CA . LYS A 1 87 ? 20.852 -0.455 -18.390 1.00 95.31 87 LYS A CA 1
ATOM 701 C C . LYS A 1 87 ? 20.525 -1.398 -19.551 1.00 95.31 87 LYS A C 1
ATOM 703 O O . LYS A 1 87 ? 21.370 -1.605 -20.414 1.00 95.31 87 LYS A O 1
ATOM 708 N N . THR A 1 88 ? 19.322 -1.968 -19.567 1.00 95.56 88 THR A N 1
ATOM 709 C CA . THR A 1 88 ? 18.875 -2.901 -20.613 1.00 95.56 88 THR A CA 1
ATOM 710 C C . THR A 1 88 ? 18.440 -2.181 -21.892 1.00 95.56 88 THR A C 1
ATOM 712 O O . THR A 1 88 ? 18.667 -2.691 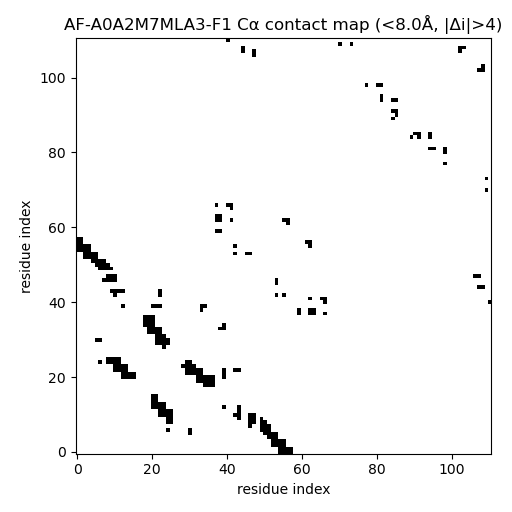-22.985 1.00 95.56 88 THR A O 1
ATOM 715 N N . PHE A 1 89 ? 17.860 -0.984 -21.771 1.00 94.38 89 PHE A N 1
ATOM 716 C CA . PHE A 1 89 ? 17.341 -0.177 -22.877 1.00 94.38 89 PHE A CA 1
ATOM 717 C C . PHE A 1 89 ? 17.877 1.268 -22.805 1.00 94.38 89 PHE A C 1
ATOM 719 O O . PHE A 1 89 ? 17.136 2.170 -22.406 1.00 94.38 89 PHE A O 1
ATOM 726 N N . PRO A 1 90 ? 19.139 1.522 -23.202 1.00 89.06 90 PRO A N 1
ATOM 727 C CA . PRO A 1 90 ? 19.769 2.844 -23.076 1.00 89.06 90 PRO A CA 1
ATOM 728 C C . PRO A 1 90 ? 19.021 3.983 -23.789 1.00 89.06 90 PRO A C 1
ATOM 730 O O . PRO A 1 90 ? 18.949 5.092 -23.268 1.00 89.06 90 PRO A O 1
ATOM 733 N N . GLU A 1 91 ? 18.393 3.695 -24.934 1.00 90.94 91 GLU A N 1
ATOM 734 C CA . GLU A 1 91 ? 17.586 4.652 -25.717 1.00 90.94 91 GLU A CA 1
ATOM 735 C C . GLU A 1 91 ? 16.109 4.725 -25.264 1.00 90.94 91 GLU A C 1
ATOM 737 O O . GLU A 1 91 ? 15.290 5.454 -25.831 1.00 90.94 91 GLU A O 1
ATOM 742 N N . GLY A 1 92 ? 15.723 3.938 -24.256 1.00 83.00 92 GLY A N 1
ATOM 743 C CA . GLY A 1 92 ? 14.343 3.809 -23.803 1.00 83.00 92 GLY A CA 1
ATOM 744 C C . GLY A 1 92 ? 13.868 5.024 -23.000 1.00 83.00 92 GLY A C 1
ATOM 745 O O . GLY A 1 92 ? 14.300 5.240 -21.872 1.00 83.00 92 GLY A O 1
ATOM 746 N N . LYS A 1 93 ? 12.888 5.772 -23.523 1.00 81.50 93 LYS A N 1
ATOM 747 C CA . LYS A 1 93 ? 12.360 7.002 -22.889 1.00 81.50 93 LYS A CA 1
ATOM 748 C C . LYS A 1 93 ? 11.261 6.779 -21.831 1.00 81.50 93 LYS A C 1
ATOM 750 O O . LYS A 1 93 ? 10.847 7.731 -21.178 1.00 81.50 93 LYS A O 1
ATOM 755 N N . ASN A 1 94 ? 10.825 5.533 -21.614 1.00 91.75 94 ASN A N 1
ATOM 756 C CA . ASN A 1 94 ? 9.582 5.211 -20.890 1.00 91.75 94 ASN A CA 1
ATOM 757 C C . ASN A 1 94 ? 9.783 4.448 -19.563 1.00 91.75 94 ASN A C 1
ATOM 759 O O . ASN A 1 94 ? 8.884 3.736 -19.121 1.00 91.75 94 ASN A O 1
ATOM 763 N N . SER A 1 95 ? 10.937 4.584 -18.897 1.00 92.25 95 SER A N 1
ATOM 764 C CA . SER A 1 95 ? 11.257 3.793 -17.691 1.00 92.25 95 SER A CA 1
ATOM 765 C C . SER A 1 95 ? 10.237 3.944 -16.553 1.00 92.25 95 SER A C 1
ATOM 767 O O . SER A 1 95 ? 9.971 2.983 -15.839 1.00 92.25 95 SER A O 1
ATOM 769 N N . LEU A 1 96 ? 9.653 5.137 -16.383 1.00 92.25 96 LEU A N 1
ATOM 770 C CA . LEU A 1 96 ? 8.638 5.395 -15.353 1.00 92.25 96 LEU A CA 1
ATOM 771 C C . LEU A 1 96 ? 7.308 4.707 -15.666 1.00 92.25 96 LEU A C 1
ATOM 773 O O . LEU A 1 96 ? 6.684 4.149 -14.770 1.00 92.25 96 LEU A O 1
ATOM 777 N N . PHE A 1 97 ? 6.898 4.712 -16.936 1.00 93.94 97 PHE A N 1
ATOM 778 C CA . PHE A 1 97 ? 5.701 3.999 -17.376 1.00 93.94 97 PHE A CA 1
ATOM 779 C C . PHE A 1 97 ? 5.851 2.498 -17.113 1.00 93.94 97 PHE A C 1
ATOM 781 O O . PHE A 1 97 ? 4.998 1.898 -16.472 1.00 93.94 97 PHE A O 1
ATOM 788 N N . VAL A 1 98 ? 6.986 1.916 -17.510 1.00 93.69 98 VAL A N 1
ATOM 789 C CA . VAL A 1 98 ? 7.268 0.489 -17.290 1.00 93.69 98 VAL A CA 1
ATOM 790 C C . VAL A 1 98 ? 7.315 0.142 -15.803 1.00 93.69 98 VAL A C 1
ATOM 792 O O . VAL A 1 98 ? 6.764 -0.875 -15.394 1.00 93.69 98 VAL A O 1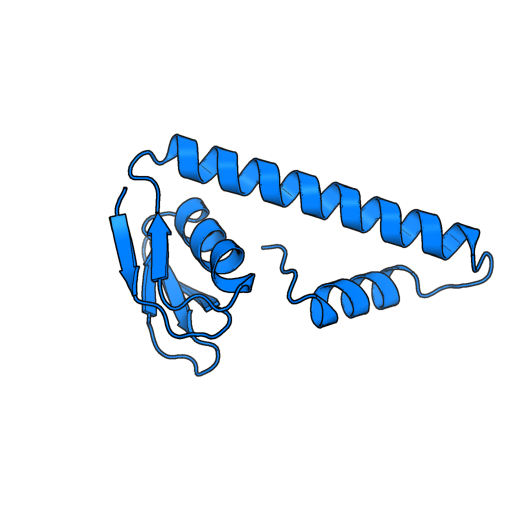
ATOM 795 N N . MET A 1 99 ? 7.928 0.994 -14.977 1.00 95.31 99 MET A N 1
ATOM 796 C CA . MET A 1 99 ? 7.913 0.824 -13.525 1.00 95.31 99 MET A CA 1
ATOM 797 C C . MET A 1 99 ? 6.479 0.795 -12.979 1.00 95.31 99 MET A C 1
ATOM 799 O O . MET A 1 99 ? 6.141 -0.122 -12.236 1.00 95.31 99 MET A O 1
ATOM 803 N N . ASN A 1 100 ? 5.632 1.748 -13.372 1.00 93.56 100 ASN A N 1
ATOM 804 C CA . ASN A 1 100 ? 4.239 1.805 -12.925 1.00 93.56 100 ASN A CA 1
ATOM 805 C C . ASN A 1 100 ? 3.434 0.577 -13.373 1.00 93.56 100 ASN A C 1
ATOM 807 O O . ASN A 1 100 ? 2.701 0.013 -12.562 1.00 93.56 100 ASN A O 1
ATOM 811 N N . GLU A 1 101 ? 3.617 0.117 -14.614 1.00 94.75 101 GLU A N 1
ATOM 812 C CA . GLU A 1 101 ? 2.988 -1.112 -15.117 1.00 94.75 101 GLU A CA 1
ATOM 813 C C . GLU A 1 101 ? 3.397 -2.336 -14.286 1.00 94.75 101 GLU A C 1
ATOM 815 O O . GLU A 1 101 ? 2.549 -3.130 -13.880 1.00 94.75 101 GLU A O 1
ATOM 820 N N . ILE A 1 102 ? 4.687 -2.465 -13.952 1.00 94.19 102 ILE A N 1
ATOM 821 C CA . ILE A 1 102 ? 5.183 -3.551 -13.095 1.00 94.19 102 ILE A CA 1
ATOM 822 C C . ILE A 1 102 ? 4.537 -3.488 -11.706 1.00 94.19 102 ILE A C 1
ATOM 824 O O . ILE A 1 102 ? 4.064 -4.510 -11.204 1.00 94.19 102 ILE A O 1
ATOM 828 N N . LEU A 1 103 ? 4.492 -2.308 -11.078 1.00 93.56 103 LEU A N 1
ATOM 829 C CA . LEU A 1 103 ? 3.866 -2.148 -9.763 1.00 93.56 103 LEU A CA 1
ATOM 830 C C . LEU A 1 103 ? 2.376 -2.512 -9.801 1.00 93.56 103 LEU A C 1
ATOM 832 O O . LEU A 1 103 ? 1.909 -3.247 -8.928 1.00 93.56 103 LEU A O 1
ATOM 836 N N . MET A 1 104 ? 1.656 -2.074 -10.837 1.00 90.50 104 MET A N 1
ATOM 837 C CA . MET A 1 104 ? 0.243 -2.388 -11.043 1.00 90.50 104 MET A CA 1
ATOM 838 C C . MET A 1 104 ? 0.014 -3.899 -11.172 1.00 90.50 104 MET A C 1
ATOM 840 O O . MET A 1 104 ? -0.824 -4.452 -10.457 1.00 90.50 104 MET A O 1
ATOM 844 N N . ILE A 1 105 ? 0.791 -4.586 -12.018 1.00 91.25 105 ILE A N 1
ATOM 845 C CA . ILE A 1 105 ? 0.698 -6.044 -12.212 1.00 91.25 105 ILE A CA 1
ATOM 846 C C . ILE A 1 105 ? 0.956 -6.795 -10.896 1.00 91.25 105 ILE A C 1
ATOM 848 O O . ILE A 1 105 ? 0.297 -7.792 -10.602 1.00 91.25 105 ILE A O 1
ATOM 852 N N . LEU A 1 106 ? 1.885 -6.303 -10.073 1.00 89.50 106 LEU A N 1
ATOM 853 C CA . LEU A 1 106 ? 2.232 -6.899 -8.779 1.00 89.50 106 LEU A CA 1
ATOM 854 C C . LEU A 1 106 ? 1.304 -6.478 -7.624 1.00 89.50 106 LEU A C 1
ATOM 856 O O . LEU A 1 106 ? 1.519 -6.914 -6.482 1.00 89.50 106 LEU A O 1
ATOM 860 N N . ASN A 1 107 ? 0.285 -5.653 -7.904 1.00 86.88 107 ASN A N 1
ATOM 861 C CA . ASN A 1 107 ? -0.617 -5.055 -6.916 1.00 86.88 107 ASN A CA 1
ATOM 862 C C . ASN A 1 107 ? 0.166 -4.342 -5.792 1.00 86.88 107 ASN A C 1
ATOM 864 O O . ASN A 1 107 ? -0.148 -4.465 -4.607 1.00 86.88 107 ASN A O 1
ATOM 868 N N . LEU A 1 108 ? 1.252 -3.661 -6.169 1.00 90.88 108 LEU A N 1
ATOM 869 C CA . LEU A 1 108 ? 2.070 -2.828 -5.296 1.00 90.88 108 LEU A CA 1
ATOM 870 C C . LEU A 1 108 ? 1.585 -1.387 -5.424 1.00 90.88 108 LEU A C 1
ATOM 872 O O . LEU A 1 108 ? 1.653 -0.796 -6.498 1.00 90.88 108 LEU A O 1
ATOM 876 N N . VAL A 1 109 ? 1.109 -0.823 -4.319 1.00 87.50 109 VAL A N 1
ATOM 877 C CA . VAL A 1 109 ? 0.615 0.554 -4.267 1.00 87.50 109 VAL A CA 1
ATOM 878 C C . VAL A 1 109 ? 1.456 1.348 -3.277 1.00 87.50 109 VAL A C 1
ATOM 880 O O . VAL A 1 109 ? 1.860 0.817 -2.241 1.00 87.50 109 VAL A O 1
ATOM 883 N N . ARG A 1 110 ? 1.712 2.616 -3.604 1.00 86.00 110 ARG A N 1
ATOM 884 C CA . ARG A 1 110 ? 2.431 3.586 -2.776 1.00 86.00 110 ARG A CA 1
ATOM 885 C C . ARG A 1 110 ? 1.508 4.789 -2.537 1.00 86.00 110 ARG A C 1
ATOM 887 O O . ARG A 1 110 ? 1.177 5.477 -3.498 1.00 86.00 110 ARG A O 1
ATOM 894 N N . TYR A 1 111 ? 1.090 4.998 -1.286 1.00 81.75 111 TYR A N 1
ATOM 895 C CA . TYR A 1 111 ? 0.270 6.136 -0.822 1.00 81.75 111 TYR A CA 1
ATOM 896 C C . TYR A 1 111 ? 1.106 7.146 -0.025 1.00 81.75 111 TYR A C 1
ATOM 898 O O . TYR A 1 111 ? 2.224 6.786 0.404 1.00 81.75 111 TYR A O 1
#

Mean predicted aligned error: 4.41 Å

Foldseek 3Di:
DDKFFDALAQWDWDDDDPQWIFIAGPVRHTRDIHNHPLSNQLNRQQSLRSDRMDDDDPDVVVSVVVSVVVLVVLVVVLVVQLVVCCVVPVPDPCSVVVSVVVCVVSVNDDD

Secondary structure (DSSP, 8-state):
-EEEE--SS-EEEEEEETTEEEEEETTS-EEEEESSHHHHHHHHHHHTT--SEEEEPSSHHHHHHHHHHHHHHHHHHHHHHHHHHHHH-TT-S-HHHHHHHHHHHTT----